Protein AF-A0A1E7G8J3-F1 (afdb_monomer_lite)

Structure (mmCIF, N/CA/C/O backbone):
data_AF-A0A1E7G8J3-F1
#
_entry.id   AF-A0A1E7G8J3-F1
#
loop_
_atom_site.group_PDB
_atom_site.id
_atom_site.type_symbol
_atom_site.label_atom_id
_atom_site.label_alt_id
_atom_site.label_comp_id
_atom_site.label_asym_id
_atom_site.label_entity_id
_atom_site.label_seq_id
_atom_site.pdbx_PDB_ins_code
_atom_site.Cartn_x
_atom_site.Cartn_y
_atom_site.Cartn_z
_atom_site.occupancy
_atom_site.B_iso_or_equiv
_atom_site.auth_seq_id
_atom_site.auth_comp_id
_atom_site.auth_asym_id
_atom_site.auth_atom_id
_atom_site.pdbx_PDB_model_num
ATOM 1 N N . MET A 1 1 ? -18.757 -6.337 62.917 1.00 58.53 1 MET A N 1
ATOM 2 C CA . MET A 1 1 ? -17.438 -6.491 62.250 1.00 58.53 1 MET A CA 1
ATOM 3 C C . MET A 1 1 ? -17.516 -6.910 60.773 1.00 58.53 1 MET A C 1
ATOM 5 O O . MET A 1 1 ? -16.578 -6.608 60.049 1.00 58.53 1 MET A O 1
ATOM 9 N N . GLY A 1 2 ? -18.603 -7.528 60.280 1.00 57.19 2 GLY A N 1
ATOM 10 C CA . GLY A 1 2 ? -18.701 -7.987 58.877 1.00 57.19 2 GLY A CA 1
ATOM 11 C C . GLY A 1 2 ? -18.900 -6.894 57.811 1.00 57.19 2 GLY A C 1
ATOM 12 O O . GLY A 1 2 ? -18.314 -6.970 56.737 1.00 57.19 2 GLY A O 1
ATOM 13 N N . GLU A 1 3 ? -19.651 -5.836 58.118 1.00 54.59 3 GLU A N 1
ATOM 14 C CA . GLU A 1 3 ? -19.982 -4.770 57.150 1.00 54.59 3 GLU A CA 1
ATOM 15 C C . GLU A 1 3 ? -18.777 -3.877 56.784 1.00 54.59 3 GLU A C 1
ATOM 17 O O . GLU A 1 3 ? -18.648 -3.407 55.654 1.00 54.59 3 GLU A O 1
ATOM 22 N N . ILE A 1 4 ? -17.830 -3.699 57.714 1.00 60.84 4 ILE A N 1
ATOM 23 C CA . ILE A 1 4 ? -16.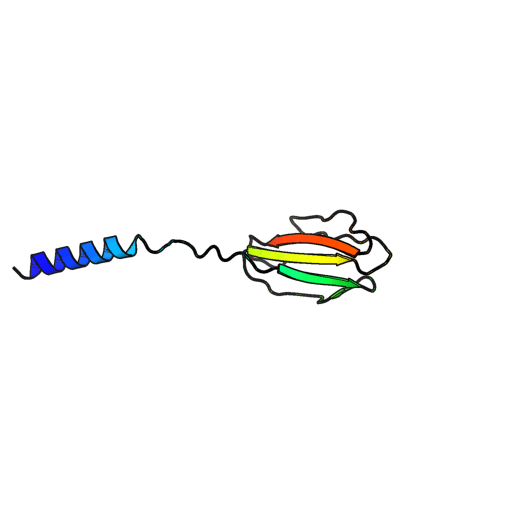594 -2.928 57.486 1.00 60.84 4 ILE A CA 1
ATOM 24 C C . ILE A 1 4 ? -15.624 -3.704 56.575 1.00 60.84 4 ILE A C 1
ATOM 26 O O . ILE A 1 4 ? -15.007 -3.105 55.695 1.00 60.84 4 ILE A O 1
ATOM 30 N N . MET A 1 5 ? -15.521 -5.033 56.725 1.00 65.62 5 MET A N 1
ATOM 31 C CA . MET A 1 5 ? -14.698 -5.877 55.843 1.00 65.62 5 MET A CA 1
ATOM 32 C C . MET A 1 5 ? -15.289 -5.995 54.434 1.00 65.62 5 MET A C 1
ATOM 34 O O . MET A 1 5 ? -14.536 -5.957 53.467 1.00 65.62 5 MET A O 1
ATOM 38 N N . ARG A 1 6 ? -16.621 -6.030 54.294 1.00 59.62 6 ARG A N 1
ATOM 39 C CA . ARG A 1 6 ? -17.302 -6.018 52.985 1.00 59.62 6 ARG A CA 1
ATOM 40 C C . ARG A 1 6 ? -17.048 -4.725 52.202 1.00 59.62 6 ARG A C 1
ATOM 42 O O . ARG A 1 6 ? -16.743 -4.787 51.018 1.00 59.62 6 ARG A O 1
ATOM 49 N N . ARG A 1 7 ? -17.076 -3.557 52.860 1.00 55.44 7 ARG A N 1
ATOM 50 C CA . ARG A 1 7 ? -16.792 -2.26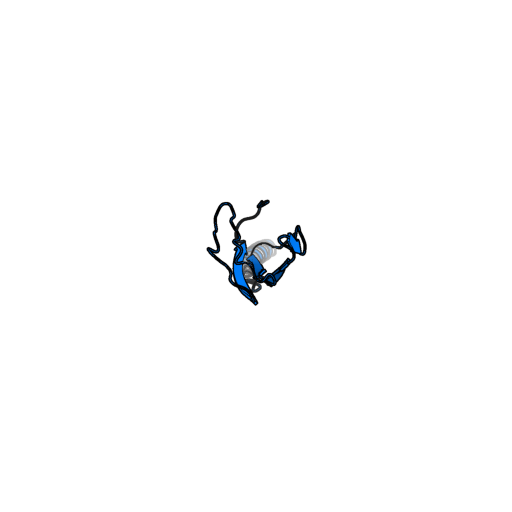0 52.207 1.00 55.44 7 ARG A CA 1
ATOM 51 C C . ARG A 1 7 ? -15.315 -2.093 51.832 1.00 55.44 7 ARG A C 1
ATOM 53 O O . ARG A 1 7 ? -15.022 -1.570 50.762 1.00 55.44 7 ARG A O 1
ATOM 60 N N . LYS A 1 8 ? -14.385 -2.577 52.667 1.00 53.09 8 LYS A N 1
ATOM 61 C CA . LYS A 1 8 ? -12.940 -2.553 52.363 1.00 53.09 8 LYS A CA 1
ATOM 62 C C . LYS A 1 8 ? -12.554 -3.512 51.230 1.00 53.09 8 LYS A C 1
ATOM 64 O O . LYS A 1 8 ? -11.687 -3.165 50.436 1.00 53.09 8 LYS A O 1
ATOM 69 N N . LEU A 1 9 ? -13.226 -4.662 51.119 1.00 59.00 9 LEU A N 1
ATOM 70 C CA . LEU A 1 9 ? -12.997 -5.634 50.044 1.00 59.00 9 LEU A CA 1
ATOM 71 C C . LEU A 1 9 ? -13.463 -5.100 48.677 1.00 59.00 9 LEU A C 1
ATOM 73 O O . LEU A 1 9 ? -12.755 -5.261 47.690 1.00 59.00 9 LEU A O 1
ATOM 77 N N . VAL A 1 10 ? -14.598 -4.388 48.631 1.00 58.59 10 VAL A N 1
ATOM 78 C CA . VAL A 1 10 ? -15.116 -3.765 47.395 1.00 58.59 10 VAL A CA 1
ATOM 79 C C . VAL A 1 10 ? -14.222 -2.611 46.923 1.00 58.59 10 VAL A C 1
ATOM 81 O O . VAL A 1 10 ? -13.910 -2.529 45.739 1.00 58.59 10 VAL A O 1
ATOM 84 N N . ILE A 1 11 ? -13.743 -1.752 47.832 1.00 57.84 11 ILE A N 1
ATOM 85 C CA . ILE A 1 11 ? -12.848 -0.631 47.477 1.00 57.84 11 ILE A CA 1
ATOM 86 C C . ILE A 1 11 ? -11.483 -1.139 46.979 1.00 57.84 11 ILE A C 1
ATOM 88 O O . ILE A 1 11 ? -10.930 -0.582 46.032 1.00 57.84 11 ILE A O 1
ATOM 92 N N . LEU A 1 12 ? -10.965 -2.233 47.552 1.00 56.78 12 LEU A N 1
ATOM 93 C CA . LEU A 1 12 ? -9.716 -2.858 47.107 1.00 56.78 12 LEU A CA 1
ATOM 94 C C . LEU A 1 12 ? -9.855 -3.520 45.721 1.00 56.78 12 LEU A C 1
ATOM 96 O O . LEU A 1 12 ? -8.920 -3.468 44.928 1.00 56.78 12 LEU A O 1
ATOM 100 N N . MET A 1 13 ? -11.029 -4.073 45.391 1.00 56.19 13 MET A N 1
ATOM 101 C CA . MET A 1 13 ? -11.313 -4.638 44.064 1.00 56.19 13 MET A CA 1
ATOM 102 C C . MET A 1 13 ? -11.433 -3.565 42.970 1.00 56.19 13 MET A C 1
ATOM 104 O O . MET A 1 13 ? -10.929 -3.766 41.867 1.00 56.19 13 MET A O 1
ATOM 108 N N . VAL A 1 14 ? -12.025 -2.401 43.271 1.00 55.41 14 VAL A N 1
ATOM 109 C CA . VAL A 1 14 ? -12.123 -1.289 42.304 1.00 55.41 14 VAL A CA 1
ATOM 110 C C . VAL A 1 14 ? -10.747 -0.666 42.035 1.00 55.41 14 VAL A C 1
ATOM 112 O O . VAL A 1 14 ? -10.405 -0.419 40.880 1.00 55.41 14 VAL A O 1
ATOM 115 N N . LEU A 1 15 ? -9.905 -0.501 43.061 1.00 54.22 15 LEU A N 1
ATOM 116 C CA . LEU A 1 15 ? -8.542 0.028 42.898 1.00 54.22 15 LEU A CA 1
ATOM 117 C C . LEU A 1 15 ? -7.594 -0.951 42.182 1.00 54.22 15 LEU A C 1
ATOM 119 O O . LEU A 1 15 ? -6.686 -0.512 41.481 1.00 54.22 15 LEU A O 1
ATOM 123 N N . PHE A 1 16 ? -7.832 -2.262 42.285 1.00 48.75 16 PHE A N 1
ATOM 124 C CA . PHE A 1 16 ? -7.085 -3.275 41.530 1.00 48.75 16 PHE A CA 1
ATOM 125 C C . P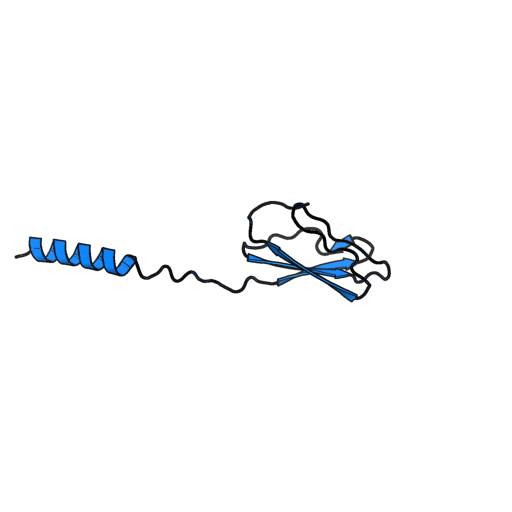HE A 1 16 ? -7.510 -3.352 40.051 1.00 48.75 16 PHE A C 1
ATOM 127 O O . PHE A 1 16 ? -6.701 -3.673 39.184 1.00 48.75 16 PHE A O 1
ATOM 134 N N . SER A 1 17 ? -8.759 -2.996 39.733 1.00 50.84 17 SER A N 1
ATOM 135 C CA . SER A 1 17 ? -9.279 -2.999 38.356 1.00 50.84 17 SER A CA 1
ATOM 136 C C . SER A 1 17 ? -8.809 -1.820 37.491 1.00 50.84 17 SER A C 1
ATOM 138 O O . SER A 1 17 ? -8.939 -1.863 36.270 1.00 50.84 17 SER A O 1
ATOM 140 N N . MET A 1 18 ? -8.218 -0.783 38.097 1.00 53.91 18 MET A N 1
ATOM 141 C CA . MET A 1 18 ? -7.786 0.436 37.396 1.00 53.91 18 MET A CA 1
ATOM 142 C C . MET A 1 18 ? -6.320 0.395 36.918 1.00 53.91 18 MET A C 1
ATOM 144 O O . MET A 1 18 ? -5.832 1.368 36.353 1.00 53.91 18 MET A O 1
ATOM 148 N N . PHE A 1 19 ? -5.625 -0.735 37.105 1.00 55.28 19 PHE A N 1
ATOM 149 C CA . PHE A 1 19 ? -4.214 -0.932 36.737 1.00 55.28 19 PHE A CA 1
ATOM 150 C C . PHE A 1 19 ? -3.980 -2.080 35.736 1.00 55.28 19 PHE A C 1
ATOM 152 O O . PHE A 1 19 ? -2.890 -2.642 35.679 1.00 55.28 19 PHE A O 1
ATOM 159 N N . LEU A 1 20 ? -4.979 -2.424 34.913 1.00 55.72 20 LEU A N 1
ATOM 160 C CA . LEU A 1 20 ? -4.814 -3.403 33.828 1.00 55.72 20 LEU A CA 1
ATOM 161 C C . LEU A 1 20 ? -5.332 -2.903 32.471 1.00 55.72 20 LEU A C 1
ATOM 163 O O . LEU A 1 20 ? -5.912 -3.650 31.693 1.00 55.72 20 LEU A O 1
ATOM 167 N N . ALA A 1 21 ? -5.095 -1.630 32.168 1.00 55.88 21 ALA A N 1
ATOM 168 C CA . ALA A 1 21 ? -5.175 -1.116 30.802 1.00 55.88 21 ALA A CA 1
ATOM 169 C C . ALA A 1 21 ? -3.778 -0.704 30.316 1.00 55.88 21 ALA A C 1
ATOM 171 O O . ALA A 1 21 ? -3.589 0.369 29.751 1.00 55.88 21 ALA A O 1
ATOM 172 N N . ILE A 1 22 ? -2.772 -1.559 30.541 1.00 61.12 22 ILE A N 1
ATOM 173 C CA . ILE A 1 22 ? -1.571 -1.522 29.704 1.00 61.12 22 ILE A CA 1
ATOM 174 C C . ILE A 1 22 ? -2.038 -2.074 28.366 1.00 61.12 22 ILE A C 1
ATOM 176 O O . ILE A 1 22 ? -2.141 -3.287 28.184 1.00 61.12 22 ILE A O 1
ATOM 180 N N . GLY A 1 23 ? -2.447 -1.160 27.486 1.00 51.97 23 GLY A N 1
ATOM 181 C CA . GLY A 1 23 ? -2.872 -1.486 26.140 1.00 51.97 23 GLY A CA 1
ATOM 182 C C . GLY A 1 23 ? -1.856 -2.429 25.516 1.00 51.97 23 GLY A C 1
ATOM 183 O O . GLY A 1 23 ? -0.656 -2.147 25.499 1.00 51.97 23 GLY A O 1
ATOM 184 N N . CYS A 1 24 ? -2.332 -3.568 25.023 1.00 40.12 24 CYS A N 1
ATOM 185 C CA . CYS A 1 24 ? -1.566 -4.365 24.090 1.00 40.12 24 CYS A CA 1
ATOM 186 C C . CYS A 1 24 ? -1.357 -3.511 22.833 1.00 40.12 24 CYS A C 1
ATOM 188 O O . CYS A 1 24 ? -2.116 -3.623 21.876 1.00 40.12 24 CYS A O 1
ATOM 190 N N . THR A 1 25 ? -0.331 -2.656 22.811 1.00 55.59 25 THR A N 1
ATOM 191 C CA . THR A 1 25 ? 0.253 -2.177 21.557 1.00 55.59 25 THR A CA 1
ATOM 192 C C . THR A 1 25 ? 0.992 -3.368 20.965 1.00 55.59 25 THR A C 1
ATOM 194 O O . THR A 1 25 ? 2.213 -3.492 21.047 1.00 55.59 25 THR A O 1
ATOM 197 N N . GLY A 1 26 ? 0.226 -4.320 20.432 1.00 59.31 26 GLY A N 1
ATOM 198 C CA . GLY A 1 26 ? 0.766 -5.264 19.475 1.00 59.31 26 GLY A CA 1
ATOM 199 C C . GLY A 1 26 ? 1.260 -4.443 18.294 1.00 59.31 26 GLY A C 1
ATOM 200 O O . GLY A 1 26 ? 0.514 -3.625 17.759 1.00 59.31 26 GLY A O 1
ATOM 201 N N . LYS A 1 27 ? 2.529 -4.612 17.915 1.00 71.81 27 LYS A N 1
ATOM 202 C CA . LYS A 1 27 ? 3.032 -4.082 16.647 1.00 71.81 27 LYS A CA 1
ATOM 203 C C . LYS A 1 27 ? 2.114 -4.630 15.549 1.00 71.81 27 LYS A C 1
ATOM 205 O O . LYS A 1 27 ? 2.015 -5.852 15.420 1.00 71.81 27 LYS A O 1
ATOM 210 N N . GLY A 1 28 ? 1.413 -3.745 14.838 1.00 85.00 28 GLY A N 1
ATOM 211 C CA . GLY A 1 28 ? 0.534 -4.134 13.737 1.00 85.00 28 GLY A CA 1
ATOM 212 C C . GLY A 1 28 ? 1.278 -4.997 12.724 1.00 85.00 28 GLY A C 1
ATOM 213 O O . GLY A 1 28 ? 2.500 -4.885 12.566 1.00 85.00 28 GLY A O 1
ATOM 214 N N . LYS A 1 29 ? 0.557 -5.915 12.086 1.00 95.62 29 LYS A N 1
ATOM 215 C CA . LYS A 1 29 ? 1.127 -6.808 11.078 1.00 95.62 29 LYS A CA 1
ATOM 216 C C . LYS A 1 29 ? 1.320 -6.038 9.774 1.00 95.62 29 LYS A C 1
ATOM 218 O O . LYS A 1 29 ? 0.577 -5.104 9.487 1.00 95.62 29 LYS A O 1
ATOM 223 N N . THR A 1 30 ? 2.293 -6.461 8.975 1.00 98.12 30 THR A N 1
ATOM 224 C CA . THR A 1 30 ? 2.409 -6.011 7.585 1.00 98.12 30 THR A CA 1
ATOM 225 C C . THR A 1 30 ? 1.718 -7.022 6.680 1.00 98.12 30 THR A C 1
ATOM 227 O O . THR A 1 30 ? 1.970 -8.222 6.798 1.00 98.12 30 THR A O 1
ATOM 230 N N . VAL A 1 31 ? 0.847 -6.539 5.800 1.00 98.31 31 VAL A N 1
ATOM 231 C CA . VAL A 1 31 ? 0.171 -7.323 4.764 1.00 98.31 31 VAL A CA 1
ATOM 232 C C . VAL A 1 31 ? 0.704 -6.888 3.405 1.00 98.31 31 VAL A C 1
ATOM 234 O O . VAL A 1 31 ? 0.637 -5.710 3.058 1.00 98.31 31 VAL A O 1
ATOM 237 N N . ASP A 1 32 ? 1.250 -7.835 2.647 1.00 98.56 32 ASP A N 1
ATOM 238 C CA . ASP A 1 32 ? 1.822 -7.576 1.326 1.00 98.56 32 ASP A CA 1
ATOM 239 C C . ASP A 1 32 ? 0.754 -7.611 0.223 1.00 98.56 32 ASP A C 1
ATOM 241 O O . ASP A 1 32 ? -0.046 -8.545 0.132 1.00 98.56 32 ASP A O 1
ATOM 245 N N . VAL A 1 33 ? 0.808 -6.620 -0.663 1.00 98.69 33 VAL A N 1
ATOM 246 C CA . VAL A 1 33 ? 0.045 -6.524 -1.909 1.00 98.69 33 VAL A CA 1
ATOM 247 C C . VAL A 1 33 ? 1.036 -6.313 -3.048 1.00 98.69 33 VAL A C 1
ATOM 249 O O . VAL A 1 33 ? 1.903 -5.444 -3.000 1.00 98.69 33 VAL A O 1
ATOM 252 N N . ARG A 1 34 ? 0.933 -7.111 -4.105 1.00 98.69 34 ARG A N 1
ATOM 253 C CA . ARG A 1 34 ? 1.781 -6.964 -5.294 1.00 98.69 34 ARG A CA 1
ATOM 254 C C . ARG A 1 34 ? 1.037 -6.180 -6.360 1.00 98.69 34 ARG A C 1
ATOM 256 O O . ARG A 1 34 ? -0.160 -6.381 -6.532 1.00 98.69 34 ARG A O 1
ATOM 263 N N . ILE A 1 35 ? 1.749 -5.339 -7.097 1.00 98.81 35 ILE A N 1
ATOM 264 C CA . ILE A 1 35 ? 1.274 -4.749 -8.347 1.00 98.81 35 ILE A CA 1
ATOM 265 C C . ILE A 1 35 ? 1.943 -5.535 -9.467 1.00 98.81 35 ILE A C 1
ATOM 267 O O . ILE A 1 35 ? 3.164 -5.488 -9.604 1.00 98.81 35 ILE A O 1
ATOM 271 N N . GLN A 1 36 ? 1.161 -6.311 -10.208 1.00 98.25 36 GLN A N 1
ATOM 272 C CA . GLN A 1 36 ? 1.646 -7.117 -11.326 1.00 98.25 36 GLN A CA 1
ATOM 273 C C . GLN A 1 36 ? 0.598 -7.103 -12.435 1.00 98.25 36 GLN A C 1
ATOM 275 O O . GLN A 1 36 ? -0.594 -7.123 -12.148 1.00 98.25 36 GLN A O 1
ATOM 280 N N . ASN A 1 37 ? 1.002 -7.077 -13.702 1.00 97.69 37 ASN A N 1
ATOM 281 C CA . ASN A 1 37 ? 0.081 -6.993 -14.838 1.00 97.69 37 ASN A CA 1
ATOM 282 C C . ASN A 1 37 ? -0.939 -5.845 -14.669 1.00 97.69 37 ASN A C 1
ATOM 284 O O . ASN A 1 37 ? -2.127 -6.012 -14.944 1.00 97.69 37 ASN A O 1
ATOM 288 N N . SER A 1 38 ? -0.487 -4.697 -14.144 1.00 97.69 38 SER A N 1
ATOM 289 C CA . SER A 1 38 ? -1.319 -3.523 -13.828 1.00 97.69 38 SER A CA 1
ATOM 290 C C . SER A 1 38 ? -2.510 -3.809 -12.897 1.00 97.69 38 SER A C 1
ATOM 292 O O . SER A 1 38 ? -3.531 -3.131 -12.966 1.00 97.69 38 SER A O 1
ATOM 294 N N . THR A 1 39 ? -2.397 -4.824 -12.036 1.00 98.19 39 THR A N 1
ATOM 295 C CA . THR A 1 39 ? -3.452 -5.274 -11.115 1.00 98.19 39 THR A CA 1
ATOM 296 C C . THR A 1 39 ? -2.880 -5.495 -9.712 1.00 98.19 39 THR A C 1
ATOM 298 O O . THR A 1 39 ? -1.725 -5.901 -9.564 1.00 98.19 39 THR A O 1
ATOM 301 N N . PHE A 1 40 ? -3.685 -5.242 -8.676 1.00 98.50 40 PHE A N 1
ATOM 302 C CA . PHE A 1 40 ? -3.337 -5.570 -7.291 1.00 98.50 40 PHE A CA 1
ATOM 303 C C . PHE A 1 40 ? -3.577 -7.054 -6.987 1.00 98.50 40 PHE A C 1
ATOM 305 O O . PHE A 1 40 ? -4.614 -7.606 -7.347 1.00 98.50 40 PHE A O 1
ATOM 312 N N . TYR A 1 41 ? -2.634 -7.691 -6.288 1.00 98.00 41 TYR A N 1
ATOM 313 C CA . TYR A 1 41 ? -2.740 -9.077 -5.834 1.00 98.00 41 TYR A CA 1
ATOM 314 C C . TYR A 1 41 ? -2.394 -9.212 -4.344 1.00 98.00 41 TYR A C 1
ATOM 316 O O . TYR A 1 41 ? -1.224 -9.031 -3.981 1.00 98.00 41 TYR A O 1
ATOM 324 N N . PRO A 1 42 ? -3.358 -9.605 -3.491 1.00 98.12 42 PRO A N 1
ATOM 325 C CA . PRO A 1 42 ? -4.793 -9.728 -3.797 1.00 98.12 42 PRO A CA 1
ATOM 326 C C . PRO A 1 42 ? -5.431 -8.372 -4.165 1.00 98.12 42 PRO A C 1
ATOM 328 O O . PRO A 1 42 ? -4.868 -7.319 -3.872 1.00 98.12 42 PRO A O 1
ATOM 331 N N . ASP A 1 43 ? -6.597 -8.409 -4.811 1.00 96.25 43 ASP A N 1
ATOM 332 C CA . ASP A 1 43 ? -7.359 -7.218 -5.225 1.00 96.25 43 ASP A CA 1
ATOM 333 C C . ASP A 1 43 ? -8.045 -6.511 -4.044 1.00 96.25 43 ASP A C 1
ATOM 335 O O . ASP A 1 43 ? -8.296 -5.309 -4.082 1.00 96.25 43 ASP A O 1
ATOM 339 N N . SER A 1 44 ? -8.310 -7.257 -2.973 1.00 97.06 44 SER A N 1
ATOM 340 C CA . SER A 1 44 ? -8.900 -6.778 -1.731 1.00 97.06 44 SER A CA 1
ATOM 341 C C . SER A 1 44 ? -8.325 -7.526 -0.527 1.00 97.06 44 SER A C 1
ATOM 343 O O . SER A 1 44 ? -7.960 -8.702 -0.602 1.00 97.06 44 SER A O 1
ATOM 345 N N . ILE A 1 45 ? -8.233 -6.829 0.605 1.00 97.62 45 ILE A N 1
ATOM 346 C CA . ILE A 1 45 ? -7.773 -7.379 1.884 1.00 97.62 45 ILE A CA 1
ATOM 347 C C . ILE A 1 45 ? -8.617 -6.826 3.025 1.00 97.62 45 ILE A C 1
ATOM 349 O O . ILE A 1 45 ? -9.074 -5.686 2.986 1.00 97.62 45 ILE A O 1
ATOM 353 N N . THR A 1 46 ? -8.751 -7.623 4.080 1.00 98.00 46 THR A N 1
ATOM 354 C CA . THR A 1 46 ? -9.272 -7.180 5.374 1.00 98.00 46 THR A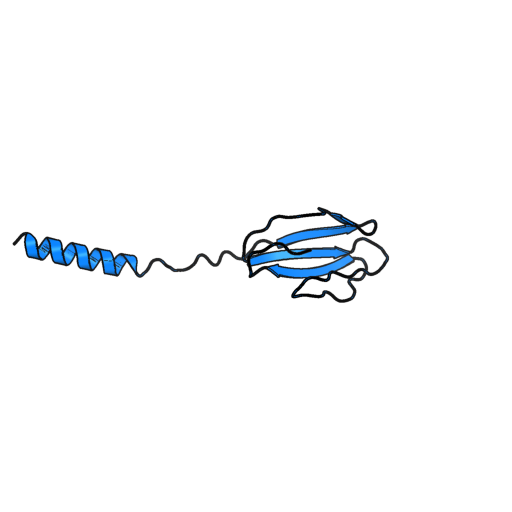 CA 1
ATOM 355 C C . THR A 1 46 ? -8.130 -7.241 6.374 1.00 98.00 46 THR A C 1
ATOM 357 O O . THR A 1 46 ? -7.505 -8.289 6.535 1.00 98.00 46 THR A O 1
ATOM 360 N N . ILE A 1 47 ? -7.858 -6.124 7.040 1.00 97.12 47 ILE A N 1
ATOM 361 C CA . ILE A 1 47 ? -6.767 -5.975 8.010 1.00 97.12 47 ILE A CA 1
ATOM 362 C C . ILE A 1 47 ? -7.310 -5.486 9.352 1.00 97.12 47 ILE A C 1
ATOM 364 O O . ILE A 1 47 ? -8.444 -5.012 9.442 1.00 97.12 47 ILE A O 1
ATOM 368 N N . SER A 1 48 ? -6.505 -5.602 10.404 1.00 96.31 48 SER A N 1
ATOM 369 C CA . SER A 1 48 ? -6.836 -5.053 11.718 1.00 96.31 48 SER A CA 1
ATOM 370 C C . SER A 1 48 ? -6.397 -3.593 11.832 1.00 96.31 48 SER A C 1
ATOM 372 O O . SER A 1 48 ? -5.482 -3.137 11.148 1.00 96.31 48 SER A O 1
ATOM 374 N N . LEU A 1 49 ? -7.033 -2.845 12.736 1.00 95.25 49 LEU A N 1
ATOM 375 C CA . LEU A 1 49 ? -6.572 -1.504 13.097 1.00 95.25 49 LEU A CA 1
ATOM 376 C C . LEU A 1 49 ? -5.110 -1.542 13.558 1.00 95.25 49 LEU A C 1
ATOM 378 O O . L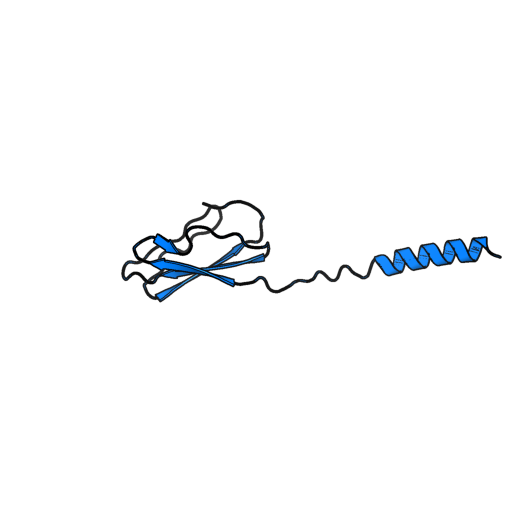EU A 1 49 ? -4.750 -2.327 14.432 1.00 95.25 49 LEU A O 1
ATOM 382 N N . GLY A 1 50 ? -4.298 -0.649 13.001 1.00 94.81 50 GLY A N 1
ATOM 383 C CA . GLY A 1 50 ? -2.867 -0.557 13.270 1.00 94.81 50 GLY A CA 1
ATOM 384 C C . GLY A 1 50 ? -1.994 -1.411 12.351 1.00 94.81 50 GLY A C 1
ATOM 385 O O . GLY A 1 50 ? -0.776 -1.274 12.432 1.00 94.81 50 GLY A O 1
ATOM 386 N N . ASP A 1 51 ? -2.571 -2.242 11.476 1.00 97.56 51 ASP A N 1
ATOM 387 C CA . ASP A 1 51 ? -1.811 -2.983 10.466 1.00 97.56 51 ASP A CA 1
ATOM 388 C C . ASP A 1 51 ? -1.288 -2.051 9.360 1.00 97.56 51 ASP A C 1
ATOM 390 O O . ASP A 1 51 ? -1.861 -0.998 9.056 1.00 97.56 51 ASP A O 1
ATOM 394 N N . THR A 1 52 ? -0.187 -2.465 8.738 1.00 97.69 52 THR A N 1
ATOM 395 C CA . THR A 1 52 ? 0.433 -1.802 7.591 1.00 97.69 52 THR A CA 1
ATOM 396 C C . THR A 1 52 ? 0.165 -2.602 6.331 1.00 97.69 52 THR A C 1
ATOM 398 O O . THR A 1 52 ? 0.361 -3.813 6.312 1.00 97.69 52 THR A O 1
ATOM 401 N N . VAL A 1 53 ? -0.219 -1.931 5.252 1.00 98.44 53 VAL A N 1
ATOM 402 C CA . VAL A 1 53 ? -0.230 -2.542 3.921 1.00 98.44 53 VAL A CA 1
ATOM 403 C C . VAL A 1 53 ? 1.021 -2.107 3.182 1.00 98.44 53 VAL A C 1
ATOM 405 O O . VAL A 1 53 ? 1.355 -0.920 3.178 1.00 98.44 53 VAL A O 1
ATOM 408 N N . LYS A 1 54 ? 1.712 -3.074 2.581 1.00 98.69 54 LYS A N 1
ATOM 409 C CA . LYS A 1 54 ? 2.892 -2.861 1.750 1.00 98.69 54 LYS A CA 1
ATOM 410 C C . LYS A 1 54 ? 2.561 -3.208 0.309 1.00 98.69 54 LYS A C 1
ATOM 412 O O . LYS A 1 54 ? 2.315 -4.369 0.001 1.00 98.69 54 LYS A O 1
ATOM 417 N N . TRP A 1 55 ? 2.599 -2.219 -0.572 1.00 98.81 55 TRP A N 1
ATOM 418 C CA . TRP A 1 55 ? 2.473 -2.428 -2.008 1.00 98.81 55 TRP A CA 1
ATOM 419 C C . TRP A 1 55 ? 3.853 -2.522 -2.638 1.00 98.81 55 TRP A C 1
ATOM 421 O O . TRP A 1 55 ? 4.650 -1.601 -2.478 1.00 98.81 55 TRP A O 1
ATOM 431 N N . THR A 1 56 ? 4.127 -3.593 -3.376 1.00 98.81 56 THR A N 1
ATOM 432 C CA . THR A 1 56 ? 5.371 -3.762 -4.140 1.00 98.81 56 THR A CA 1
ATOM 433 C C . THR A 1 56 ? 5.068 -3.776 -5.629 1.00 98.81 56 THR A C 1
ATOM 435 O O . THR A 1 56 ? 4.253 -4.581 -6.080 1.00 98.81 56 THR A O 1
ATOM 438 N N . ASN A 1 57 ? 5.739 -2.918 -6.398 1.00 98.81 57 ASN A N 1
ATOM 439 C CA . ASN A 1 57 ? 5.593 -2.911 -7.847 1.00 98.81 57 ASN A CA 1
ATOM 440 C C . ASN A 1 57 ? 6.495 -3.969 -8.494 1.00 98.81 57 ASN A C 1
ATOM 442 O O . ASN A 1 57 ? 7.715 -3.864 -8.429 1.00 98.81 57 ASN A O 1
ATOM 446 N N . LEU A 1 58 ? 5.900 -4.976 -9.130 1.00 98.75 58 LEU A N 1
ATOM 447 C CA . LEU A 1 58 ? 6.611 -6.015 -9.879 1.00 98.75 58 LEU A CA 1
ATOM 448 C C . LEU A 1 58 ? 6.524 -5.821 -11.399 1.00 98.75 58 LEU A C 1
ATOM 450 O O . LEU A 1 58 ? 7.124 -6.592 -12.145 1.00 98.75 58 LEU A O 1
ATOM 454 N N . ASP A 1 59 ? 5.827 -4.785 -11.863 1.00 98.56 59 ASP A N 1
ATOM 455 C CA . ASP A 1 59 ? 5.828 -4.382 -13.264 1.00 98.56 59 ASP A CA 1
ATOM 456 C C . ASP A 1 59 ? 7.043 -3.502 -13.576 1.00 98.56 59 ASP A C 1
ATOM 458 O O . ASP A 1 59 ? 7.604 -2.828 -12.710 1.00 98.56 59 ASP A O 1
ATOM 462 N N . SER A 1 60 ? 7.445 -3.475 -14.847 1.00 98.06 60 SER A N 1
ATOM 463 C CA . SER A 1 60 ? 8.505 -2.580 -15.332 1.00 98.06 60 SER A CA 1
ATOM 464 C C . SER A 1 60 ? 8.058 -1.117 -15.409 1.00 98.06 60 SER A C 1
ATOM 466 O O . SER A 1 60 ? 8.884 -0.207 -15.362 1.00 98.06 60 SER A O 1
ATOM 468 N N . THR A 1 61 ? 6.750 -0.883 -15.532 1.00 98.31 61 THR A N 1
ATOM 469 C CA . THR A 1 61 ? 6.163 0.459 -15.564 1.00 98.31 61 THR A CA 1
ATOM 470 C C . THR A 1 61 ? 5.961 0.977 -14.139 1.00 98.31 61 THR A C 1
ATOM 472 O O . THR A 1 61 ? 5.456 0.232 -13.298 1.00 98.31 61 THR A O 1
ATOM 475 N N . PRO A 1 62 ? 6.337 2.234 -13.835 1.00 98.50 62 PRO A N 1
ATOM 476 C CA . PRO A 1 62 ? 6.033 2.842 -12.546 1.00 98.50 62 PRO A CA 1
ATOM 477 C C . PRO A 1 62 ? 4.525 2.945 -12.309 1.00 98.50 62 PRO A C 1
ATOM 479 O O . PRO A 1 62 ? 3.789 3.389 -13.188 1.00 98.50 62 PRO A O 1
ATOM 482 N N . HIS A 1 63 ? 4.094 2.604 -11.097 1.00 98.62 63 HIS A N 1
ATOM 483 C CA . HIS A 1 63 ? 2.693 2.686 -10.672 1.00 98.62 63 HIS A CA 1
ATOM 484 C C . HIS A 1 63 ? 2.540 3.594 -9.459 1.00 98.62 63 HIS A C 1
ATOM 486 O O . HIS A 1 63 ? 3.521 3.954 -8.812 1.00 98.62 63 HIS A O 1
ATOM 492 N N . THR A 1 64 ? 1.306 3.957 -9.128 1.00 98.50 64 THR A N 1
ATOM 493 C CA . THR A 1 64 ? 0.980 4.724 -7.924 1.00 98.50 64 THR A CA 1
ATOM 494 C C . THR A 1 64 ? -0.113 4.016 -7.128 1.00 98.50 64 THR A C 1
ATOM 496 O O . THR A 1 64 ? -0.909 3.255 -7.674 1.00 98.50 64 THR A O 1
ATOM 499 N N . VAL A 1 65 ? -0.151 4.268 -5.822 1.00 98.25 65 VAL A N 1
ATOM 500 C CA . VAL A 1 65 ? -1.254 3.909 -4.932 1.00 98.25 65 VAL A CA 1
ATOM 501 C C . VAL A 1 65 ? -1.789 5.207 -4.344 1.00 98.25 65 VAL A C 1
ATOM 503 O O . VAL A 1 65 ? -1.046 5.974 -3.727 1.00 98.25 65 VAL A O 1
ATOM 506 N N . ILE A 1 66 ? -3.074 5.464 -4.564 1.00 97.69 66 ILE A N 1
ATOM 507 C CA . ILE A 1 66 ? -3.768 6.665 -4.105 1.00 97.69 66 ILE A CA 1
ATOM 508 C C . ILE A 1 66 ? -4.968 6.205 -3.289 1.00 97.69 66 ILE A C 1
ATOM 510 O O . ILE A 1 66 ? -5.767 5.412 -3.768 1.00 97.69 66 ILE A O 1
ATOM 514 N N . GLY A 1 67 ? -5.091 6.717 -2.071 1.00 95.25 67 GLY A N 1
ATOM 515 C CA . GLY A 1 67 ? -6.268 6.545 -1.231 1.00 95.25 67 GLY A CA 1
ATOM 516 C C . GLY A 1 67 ? -6.710 7.878 -0.635 1.00 95.25 67 GLY A C 1
ATOM 517 O O . GLY A 1 67 ? -6.055 8.907 -0.800 1.00 95.25 67 GLY A O 1
ATOM 518 N N . THR A 1 68 ? -7.807 7.870 0.122 1.00 92.50 68 THR A N 1
ATOM 519 C CA . THR A 1 68 ? -8.409 9.088 0.701 1.00 92.50 68 THR A CA 1
ATOM 520 C C . THR A 1 68 ? -7.433 9.945 1.517 1.00 92.50 68 THR A C 1
ATOM 522 O O . THR A 1 68 ? -7.560 11.166 1.550 1.00 92.50 68 THR A O 1
ATOM 525 N N . TYR A 1 69 ? -6.472 9.317 2.201 1.00 93.44 69 TYR A N 1
ATOM 526 C CA . TYR A 1 69 ? -5.555 9.991 3.130 1.00 93.44 69 TYR A CA 1
ATOM 527 C C . TYR A 1 69 ? -4.079 9.807 2.786 1.00 93.44 69 TYR A C 1
ATOM 529 O O . TYR A 1 69 ? -3.220 10.203 3.575 1.00 93.44 69 TYR A O 1
ATOM 537 N N . PHE A 1 70 ? -3.771 9.170 1.658 1.00 96.00 70 PHE A N 1
ATOM 538 C CA . PHE A 1 70 ? -2.403 8.811 1.326 1.00 96.00 70 PHE A CA 1
ATOM 539 C C . PHE A 1 70 ? -2.183 8.728 -0.179 1.00 96.00 70 PHE A C 1
ATOM 541 O O . PHE A 1 70 ? -3.093 8.447 -0.953 1.00 96.00 70 PHE A O 1
ATOM 548 N N . SER A 1 71 ? -0.948 8.990 -0.585 1.00 98.00 71 SER A N 1
ATOM 549 C CA . SER A 1 71 ? -0.497 8.865 -1.963 1.00 98.00 71 SER A CA 1
ATOM 550 C C . SER A 1 71 ? 0.963 8.447 -1.944 1.00 98.00 71 SER A C 1
ATOM 552 O O . SER A 1 71 ? 1.768 9.047 -1.228 1.00 98.00 71 SER A O 1
ATOM 554 N N . SER A 1 72 ? 1.303 7.410 -2.703 1.00 98.25 72 SER A N 1
ATOM 555 C CA . SER A 1 72 ? 2.663 6.870 -2.747 1.00 98.25 72 SER A CA 1
ATOM 556 C C . SER A 1 72 ? 3.631 7.710 -3.580 1.00 98.25 72 SER A C 1
ATOM 558 O O . SER A 1 72 ? 4.842 7.544 -3.461 1.00 98.25 72 SER A O 1
ATOM 560 N N . GLY A 1 73 ? 3.118 8.557 -4.480 1.00 97.94 73 GLY A N 1
ATOM 561 C CA . GLY A 1 73 ? 3.894 8.969 -5.652 1.00 97.94 73 GLY A CA 1
ATOM 562 C C . GLY A 1 73 ? 4.260 7.761 -6.527 1.00 97.94 73 GLY A C 1
ATOM 563 O O . GLY A 1 73 ? 3.649 6.696 -6.412 1.00 97.94 73 GLY A O 1
ATOM 564 N N . ASN A 1 74 ? 5.248 7.914 -7.408 1.00 98.50 74 ASN A N 1
ATOM 565 C CA . ASN A 1 74 ? 5.682 6.825 -8.285 1.00 98.50 74 ASN A CA 1
ATOM 566 C C . ASN A 1 74 ? 6.423 5.734 -7.501 1.00 98.50 74 ASN A C 1
ATOM 568 O O . ASN A 1 74 ? 7.437 5.996 -6.858 1.00 98.50 74 ASN A O 1
ATOM 572 N N . ILE A 1 75 ? 5.954 4.498 -7.639 1.00 98.56 75 ILE A N 1
ATOM 573 C CA . ILE A 1 75 ? 6.605 3.278 -7.177 1.00 98.56 75 ILE A CA 1
ATOM 574 C C . ILE A 1 75 ? 7.274 2.641 -8.397 1.00 98.56 75 ILE A C 1
ATOM 576 O O . ILE A 1 75 ? 6.606 2.067 -9.260 1.00 98.56 75 ILE A O 1
ATOM 580 N N . SER A 1 76 ? 8.594 2.782 -8.499 1.00 98.69 76 SER A N 1
ATOM 581 C CA . SER A 1 76 ? 9.402 2.143 -9.548 1.00 98.69 76 SER A CA 1
ATOM 582 C C . SER A 1 76 ? 9.383 0.613 -9.435 1.00 98.69 76 SER A C 1
ATOM 584 O O . SER A 1 76 ? 8.981 0.069 -8.409 1.00 98.69 76 SER A O 1
ATOM 586 N N . ASN A 1 77 ? 9.846 -0.082 -10.476 1.00 98.56 77 ASN A N 1
ATOM 587 C CA . ASN A 1 77 ? 10.017 -1.536 -10.457 1.00 98.56 77 ASN A CA 1
ATOM 588 C C . ASN A 1 77 ? 10.829 -1.998 -9.228 1.00 98.56 77 ASN A C 1
ATOM 590 O O . ASN A 1 77 ? 11.811 -1.359 -8.856 1.00 98.56 77 ASN A O 1
ATOM 594 N N . GLU A 1 78 ? 10.359 -3.067 -8.583 1.00 98.38 78 GLU A N 1
ATOM 595 C CA . GLU A 1 78 ? 10.847 -3.662 -7.327 1.00 9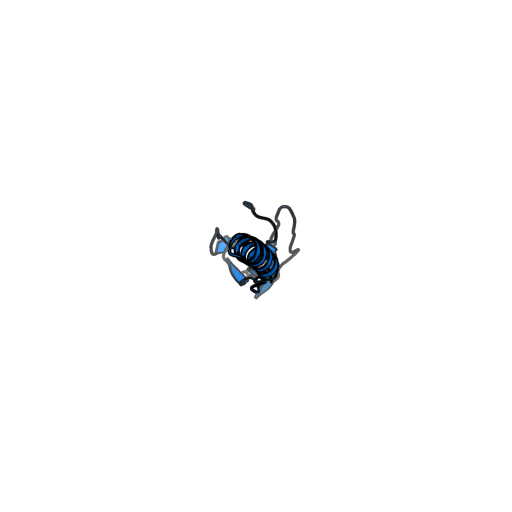8.38 78 GLU A CA 1
ATOM 596 C C . GLU A 1 78 ? 10.792 -2.754 -6.082 1.00 98.38 78 GLU A C 1
ATOM 598 O O . GLU A 1 78 ? 11.063 -3.203 -4.965 1.00 98.38 78 GLU A O 1
ATOM 603 N N . ALA A 1 79 ? 10.373 -1.494 -6.224 1.00 98.75 79 ALA A N 1
ATOM 604 C CA . ALA A 1 79 ? 10.176 -0.596 -5.096 1.00 98.75 79 ALA A CA 1
ATOM 605 C C . ALA A 1 79 ? 8.866 -0.907 -4.357 1.00 98.75 79 ALA A C 1
ATOM 607 O O . ALA A 1 79 ? 7.960 -1.574 -4.866 1.00 98.75 79 ALA A O 1
ATOM 608 N N . SER A 1 80 ? 8.770 -0.418 -3.120 1.00 98.62 80 SER A N 1
ATOM 609 C CA . SER A 1 80 ? 7.585 -0.598 -2.283 1.00 98.62 80 SER A CA 1
ATOM 610 C C . SER A 1 80 ? 7.130 0.697 -1.624 1.00 98.62 80 SER A C 1
ATOM 612 O O . SER A 1 80 ? 7.940 1.576 -1.336 1.00 98.62 80 SER A O 1
ATOM 614 N N . TYR A 1 81 ? 5.834 0.766 -1.344 1.00 98.75 81 TYR A N 1
ATOM 615 C CA . TYR A 1 81 ? 5.196 1.798 -0.537 1.00 98.75 81 TYR A CA 1
ATOM 616 C C . TYR A 1 81 ? 4.451 1.151 0.630 1.00 98.75 81 TYR A C 1
ATOM 618 O O . TYR A 1 81 ? 3.842 0.097 0.460 1.00 98.75 81 TYR A O 1
ATOM 626 N N . GLU A 1 82 ? 4.479 1.782 1.801 1.00 98.50 82 GLU A N 1
ATOM 627 C CA . GLU A 1 82 ? 3.826 1.281 3.009 1.00 98.50 82 GLU A CA 1
ATOM 628 C C . GLU A 1 82 ? 2.894 2.334 3.610 1.00 98.50 82 GLU A C 1
ATOM 630 O O . GLU A 1 82 ? 3.244 3.513 3.693 1.00 98.50 82 GLU A O 1
ATOM 635 N N . TYR A 1 83 ? 1.720 1.897 4.071 1.00 98.06 83 TYR A N 1
ATOM 636 C CA . TYR A 1 83 ? 0.783 2.743 4.807 1.00 98.06 83 TYR A CA 1
ATOM 637 C C . TYR A 1 83 ? 0.136 1.990 5.971 1.00 98.06 83 TYR A C 1
ATOM 639 O O . TYR A 1 83 ? -0.420 0.906 5.790 1.00 98.06 83 TYR A O 1
ATOM 647 N N . THR A 1 84 ? 0.190 2.579 7.169 1.00 96.81 84 THR A N 1
ATOM 648 C CA . THR A 1 84 ? -0.432 2.036 8.385 1.00 96.81 84 THR A CA 1
ATOM 649 C C . THR A 1 84 ? -1.845 2.579 8.570 1.00 96.81 84 THR A C 1
ATOM 651 O O . THR A 1 84 ? -2.053 3.786 8.722 1.00 96.81 84 THR A O 1
ATOM 654 N N . PHE A 1 85 ? -2.823 1.681 8.633 1.00 96.38 85 PHE A N 1
ATOM 655 C CA . PHE A 1 85 ? -4.232 2.027 8.777 1.00 96.38 85 PHE A CA 1
ATOM 656 C C . PHE A 1 85 ? -4.610 2.167 10.250 1.00 96.38 85 PHE A C 1
ATOM 658 O O . PHE A 1 85 ? -4.832 1.193 10.962 1.00 96.38 85 PHE A O 1
ATOM 665 N N . THR A 1 86 ? -4.712 3.407 10.722 1.00 95.25 86 THR A N 1
ATOM 666 C CA . THR A 1 86 ? -5.063 3.726 12.121 1.00 95.25 86 THR A CA 1
ATOM 667 C C . THR A 1 86 ? -6.532 4.101 12.318 1.00 95.25 86 THR A C 1
ATOM 669 O O . THR A 1 86 ? -6.962 4.367 13.439 1.00 95.25 86 THR A O 1
ATOM 672 N N . LYS A 1 87 ? -7.318 4.119 11.238 1.00 94.19 87 LYS A N 1
ATOM 673 C CA . LYS A 1 87 ? -8.754 4.413 11.246 1.00 94.19 87 LYS A CA 1
ATOM 674 C C . LYS A 1 87 ? -9.502 3.259 10.592 1.00 94.19 87 LYS A C 1
ATOM 676 O O . LYS A 1 87 ? -9.059 2.733 9.577 1.00 94.19 87 LYS A O 1
ATOM 681 N N . ALA A 1 88 ? -10.616 2.857 11.195 1.00 94.06 88 ALA A N 1
ATOM 682 C CA . ALA A 1 88 ? -11.434 1.777 10.666 1.00 94.06 88 ALA A CA 1
ATOM 683 C C . ALA A 1 88 ? -12.271 2.307 9.501 1.00 94.06 88 ALA A C 1
ATOM 685 O O . ALA A 1 88 ? -12.786 3.425 9.566 1.00 94.06 88 ALA A O 1
ATOM 686 N N . GLY A 1 89 ? -12.424 1.496 8.459 1.00 94.56 89 GLY A N 1
ATOM 687 C CA . GLY A 1 89 ? -13.230 1.842 7.296 1.00 94.56 89 GLY A CA 1
ATOM 688 C C . GLY A 1 89 ? -12.875 1.007 6.074 1.00 94.56 89 GLY A C 1
ATOM 689 O O . GLY A 1 89 ? -11.985 0.159 6.118 1.00 94.56 89 GLY A O 1
ATOM 690 N N . THR A 1 90 ? -13.585 1.281 4.984 1.00 96.12 90 THR A N 1
ATOM 691 C CA . THR A 1 90 ? -13.296 0.748 3.651 1.00 96.12 90 THR A CA 1
ATOM 692 C C . THR A 1 90 ? -12.607 1.831 2.830 1.00 96.12 90 THR A C 1
ATOM 694 O O . THR A 1 90 ? -13.059 2.977 2.811 1.00 96.12 90 THR A O 1
ATOM 697 N N . TYR A 1 91 ? -11.520 1.459 2.161 1.00 93.69 91 TYR A N 1
ATOM 698 C CA . TYR A 1 91 ? -10.709 2.330 1.317 1.00 93.69 91 TYR A CA 1
ATOM 699 C C . TYR A 1 91 ? -10.697 1.743 -0.093 1.00 93.69 91 TYR A C 1
ATOM 701 O O . TYR A 1 91 ? -10.527 0.532 -0.223 1.00 93.69 91 TYR A O 1
ATOM 709 N N . ASN A 1 92 ? -10.894 2.591 -1.106 1.00 90.25 92 ASN A N 1
ATOM 710 C CA . ASN A 1 92 ? -10.924 2.219 -2.522 1.00 90.25 92 ASN A CA 1
ATOM 711 C C . ASN A 1 92 ? -10.016 3.146 -3.323 1.00 90.25 92 ASN A C 1
ATOM 713 O O . ASN A 1 92 ? -9.941 4.337 -2.930 1.00 90.25 92 ASN A O 1
#

Secondary structure (DSSP, 8-state):
-HHHHHHHHHHHHHHHHTT------PPPPEEEEEEETTEEESS-----TT-EEEEEE-SSS-B--EETTEE---B-TT-EEEEE--S-S---

pLDDT: mean 85.17, std 18.87, range [40.12, 98.81]

Foldseek 3Di:
DVVVVVVVVVVVVVVVVVPPPPPPPPQAAEDEWEQDPNAIVVNDDDGDAFHKYKYFYQDQDWDWDDWPVDIQPTAHHRGIDMDTHNDDDDID

Sequence (92 aa):
MGEIMRRKLVILMVLFSMFLAIGCTGKGKTVDVRIQNSTFYPDSITISLGDTVKWTNLDSTPHTVIGTYFSSGNISNEASYEYTFTKAGTYN

Radius of gyration: 23.48 Å; chains: 1; bounding box: 31×20×78 Å